Protein AF-A0A534V1U3-F1 (afdb_monomer_lite)

Radius of gyration: 12.56 Å; chains: 1; bounding box: 30×33×33 Å

pLDDT: mean 90.5, std 9.88, range [39.56, 97.19]

Sequence (84 aa):
MNIVIEMSLPVYDGFMDQCPPSHPEYETLKNGVIVRRSKGNRFERILEIHCSVERAKSLLDLAKQVYPDAVPDIEKAIAAPRDS

Foldseek 3Di:
DKWKQKAAPVLLVQLLVQDDPVDPLNVQSVQWDWDWDDDDPDTGTITIGIDDLVSLVVSLVSCVPGPVVSNVRSVVRNPDDDDD

Structure (mmCIF, N/CA/C/O backbone):
data_AF-A0A534V1U3-F1
#
_entry.id   AF-A0A534V1U3-F1
#
loop_
_atom_site.group_PDB
_atom_site.id
_atom_site.type_symbol
_atom_site.label_atom_id
_atom_site.label_alt_id
_atom_site.label_comp_id
_atom_site.label_asym_id
_atom_site.label_entity_id
_atom_site.label_seq_id
_atom_site.pdbx_PDB_ins_code
_atom_site.Cartn_x
_atom_site.Cartn_y
_atom_site.Cartn_z
_atom_site.occupancy
_atom_site.B_iso_or_equiv
_atom_site.auth_seq_id
_atom_site.auth_comp_id
_atom_site.auth_asym_id
_atom_site.auth_atom_id
_atom_site.pdbx_PDB_model_num
ATOM 1 N N . MET A 1 1 ? -7.185 15.428 0.696 1.00 82.00 1 MET A N 1
ATOM 2 C CA . MET A 1 1 ? -5.961 15.499 -0.138 1.00 82.00 1 MET A CA 1
ATOM 3 C C . MET A 1 1 ? -5.679 14.102 -0.663 1.00 82.00 1 MET A C 1
ATOM 5 O O . MET A 1 1 ? -5.825 13.163 0.111 1.00 82.00 1 MET A O 1
ATOM 9 N N . ASN A 1 2 ? -5.343 13.958 -1.948 1.00 87.94 2 ASN A N 1
ATOM 10 C CA . ASN A 1 2 ? -5.131 12.647 -2.571 1.00 87.94 2 ASN A CA 1
ATOM 11 C C . ASN A 1 2 ? -3.650 12.419 -2.860 1.00 87.94 2 ASN A C 1
ATOM 13 O O . ASN A 1 2 ? -2.993 13.295 -3.427 1.00 87.94 2 ASN A O 1
ATOM 17 N N . ILE A 1 3 ? -3.168 11.226 -2.537 1.00 92.88 3 ILE A N 1
ATOM 18 C CA . ILE A 1 3 ? -1.790 10.792 -2.758 1.00 92.88 3 ILE A CA 1
ATOM 19 C C . ILE A 1 3 ? -1.758 9.551 -3.650 1.00 92.88 3 ILE A C 1
ATOM 21 O O . ILE A 1 3 ? -2.798 8.955 -3.951 1.00 92.88 3 ILE A O 1
ATOM 25 N N . VAL A 1 4 ? -0.555 9.189 -4.083 1.00 94.31 4 VAL A N 1
ATOM 26 C CA . VAL A 1 4 ? -0.291 7.958 -4.827 1.00 94.31 4 VAL A CA 1
ATOM 27 C C . VAL A 1 4 ? 0.694 7.139 -4.014 1.00 94.31 4 VAL A C 1
ATOM 29 O O . VAL A 1 4 ? 1.789 7.613 -3.721 1.00 94.31 4 VAL A O 1
ATOM 32 N N . ILE A 1 5 ? 0.285 5.933 -3.630 1.00 94.94 5 ILE A N 1
ATOM 33 C CA . ILE A 1 5 ? 1.188 4.951 -3.035 1.00 94.94 5 ILE A CA 1
ATOM 34 C C . ILE A 1 5 ? 1.777 4.140 -4.180 1.00 94.94 5 ILE A C 1
ATOM 36 O O . ILE A 1 5 ? 1.031 3.550 -4.961 1.00 94.94 5 ILE A O 1
ATOM 40 N N . GLU A 1 6 ? 3.101 4.127 -4.275 1.00 95.12 6 GLU A N 1
ATOM 41 C CA . GLU A 1 6 ? 3.842 3.328 -5.244 1.00 95.12 6 GLU A CA 1
ATOM 42 C C . GLU A 1 6 ? 4.521 2.182 -4.514 1.00 95.12 6 GLU A C 1
ATOM 44 O O . GLU A 1 6 ? 5.285 2.428 -3.585 1.00 95.12 6 GLU A O 1
ATOM 49 N N . MET A 1 7 ? 4.281 0.950 -4.951 1.00 94.31 7 MET A N 1
ATOM 50 C CA . MET A 1 7 ? 4.967 -0.222 -4.412 1.00 94.31 7 MET A CA 1
ATOM 51 C C . MET A 1 7 ? 5.289 -1.225 -5.515 1.00 94.31 7 MET A C 1
ATOM 53 O O . MET A 1 7 ? 4.690 -1.231 -6.597 1.00 94.31 7 MET A O 1
ATOM 57 N N . SER A 1 8 ? 6.275 -2.079 -5.254 1.00 94.12 8 SER A N 1
ATOM 58 C CA . SER A 1 8 ? 6.589 -3.184 -6.159 1.00 94.12 8 SER A CA 1
ATOM 59 C C . SER A 1 8 ? 5.471 -4.234 -6.145 1.00 94.12 8 SER A C 1
ATOM 61 O O . SER A 1 8 ? 4.789 -4.401 -5.136 1.00 94.12 8 SER A O 1
ATOM 63 N N . LEU A 1 9 ? 5.296 -4.971 -7.248 1.00 94.06 9 LEU A N 1
ATOM 64 C CA . LEU A 1 9 ? 4.285 -6.037 -7.311 1.00 94.06 9 LEU A CA 1
ATOM 65 C C . LEU A 1 9 ? 4.462 -7.102 -6.211 1.00 94.06 9 LEU A C 1
ATOM 67 O O . LEU A 1 9 ? 3.467 -7.423 -5.577 1.00 94.06 9 LEU A O 1
ATOM 71 N N . PRO A 1 10 ? 5.683 -7.585 -5.890 1.00 95.38 10 PRO A N 1
ATOM 72 C CA . PRO A 1 10 ? 5.853 -8.547 -4.800 1.00 95.38 10 PRO A CA 1
ATOM 73 C C . PRO A 1 10 ? 5.409 -8.016 -3.431 1.00 95.38 10 PRO A C 1
ATOM 75 O O . PRO A 1 10 ? 4.825 -8.759 -2.651 1.00 95.38 10 PRO A O 1
ATOM 78 N N . VAL A 1 11 ? 5.670 -6.734 -3.148 1.00 96.06 11 VAL A N 1
ATOM 79 C CA . VAL A 1 11 ? 5.244 -6.090 -1.893 1.00 96.06 11 VAL A CA 1
ATOM 80 C C . VAL A 1 11 ? 3.725 -5.947 -1.856 1.00 96.06 11 VAL A C 1
ATOM 82 O O . VAL A 1 11 ? 3.114 -6.207 -0.824 1.00 96.06 11 VAL A O 1
ATOM 85 N N . TYR A 1 12 ? 3.107 -5.579 -2.981 1.00 95.62 12 TYR A N 1
ATOM 86 C CA . TYR A 1 12 ? 1.653 -5.520 -3.081 1.00 95.62 12 TYR A CA 1
ATOM 87 C C . TYR A 1 12 ? 1.001 -6.879 -2.857 1.00 95.62 12 TYR A C 1
ATOM 89 O O . TYR A 1 12 ? 0.113 -6.978 -2.017 1.00 95.62 12 TYR A O 1
ATOM 97 N N . ASP A 1 13 ? 1.446 -7.905 -3.583 1.00 94.94 13 ASP A N 1
ATOM 98 C CA . ASP A 1 13 ? 0.876 -9.248 -3.495 1.00 94.94 13 ASP A CA 1
ATOM 99 C C . ASP A 1 13 ? 1.009 -9.775 -2.057 1.00 94.94 13 ASP A C 1
ATOM 101 O O . ASP A 1 13 ? 0.031 -10.224 -1.464 1.00 94.94 13 ASP A O 1
ATOM 105 N N . GLY A 1 14 ? 2.186 -9.597 -1.443 1.00 95.56 14 GLY A N 1
ATOM 106 C CA . GLY A 1 14 ? 2.416 -9.966 -0.048 1.00 95.56 14 GLY A CA 1
ATOM 107 C C . GLY A 1 14 ? 1.524 -9.210 0.938 1.00 95.56 14 GLY A C 1
ATOM 108 O O . GLY A 1 14 ? 0.988 -9.819 1.862 1.00 95.56 14 GLY A O 1
ATOM 109 N N . PHE A 1 15 ? 1.305 -7.907 0.741 1.00 95.00 15 PHE A N 1
ATOM 110 C CA . PHE A 1 15 ? 0.418 -7.137 1.614 1.00 95.00 15 PHE A CA 1
ATOM 111 C C . PHE A 1 15 ? -1.054 -7.529 1.429 1.00 95.00 15 PHE A C 1
ATOM 113 O O . PHE A 1 15 ? -1.794 -7.662 2.405 1.00 95.00 15 PHE A O 1
ATOM 120 N N . MET A 1 16 ? -1.469 -7.746 0.182 1.00 94.69 16 MET A N 1
ATOM 121 C CA . MET A 1 16 ? -2.821 -8.153 -0.183 1.00 94.69 16 MET A CA 1
ATOM 122 C C . MET A 1 16 ? -3.178 -9.517 0.421 1.00 94.69 16 MET A C 1
ATOM 124 O O . MET A 1 16 ? -4.266 -9.664 0.973 1.00 94.69 16 MET A O 1
ATOM 128 N N . ASP A 1 17 ? -2.245 -10.474 0.407 1.00 95.25 17 ASP A N 1
ATOM 129 C CA . ASP A 1 17 ? -2.423 -11.808 0.998 1.00 95.25 17 ASP A CA 1
ATOM 130 C C . ASP A 1 17 ? -2.621 -11.773 2.523 1.00 95.25 17 ASP A C 1
ATOM 132 O O . ASP A 1 17 ? -3.277 -12.649 3.089 1.00 95.25 17 ASP A O 1
ATOM 136 N N . GLN A 1 18 ? -2.069 -10.761 3.200 1.00 93.69 18 GLN A N 1
ATOM 137 C CA . GLN A 1 18 ? -2.221 -10.570 4.647 1.00 93.69 18 GLN A CA 1
ATOM 138 C C . GLN A 1 18 ? -3.420 -9.681 5.019 1.00 93.69 18 GLN A C 1
ATOM 140 O O . GLN A 1 18 ? -3.730 -9.531 6.202 1.00 93.69 18 GLN A O 1
ATOM 145 N N . CYS A 1 19 ? -4.103 -9.080 4.040 1.00 91.12 19 CYS A N 1
ATOM 146 C CA . CYS A 1 19 ? -5.228 -8.180 4.269 1.00 91.12 19 CYS A CA 1
ATOM 147 C C . CYS A 1 19 ? -6.563 -8.943 4.168 1.00 91.12 19 CYS A C 1
ATOM 149 O O . CYS A 1 19 ? -6.925 -9.412 3.087 1.00 91.12 19 CYS A O 1
ATOM 151 N N . PRO A 1 20 ? -7.350 -9.065 5.256 1.00 87.75 20 PRO A N 1
ATOM 152 C CA . PRO A 1 20 ? -8.616 -9.780 5.186 1.00 87.75 20 PRO A CA 1
ATOM 153 C C . PRO A 1 20 ? -9.631 -9.027 4.306 1.00 87.75 20 PRO A C 1
ATOM 155 O O . PRO A 1 20 ? -9.799 -7.821 4.485 1.00 87.75 20 PRO A O 1
ATOM 158 N N . PRO A 1 21 ? -10.413 -9.708 3.446 1.00 87.81 21 PRO A N 1
ATOM 159 C CA . PRO A 1 21 ? -11.389 -9.048 2.570 1.00 87.81 21 PRO A CA 1
ATOM 160 C C . PRO A 1 21 ? -12.488 -8.249 3.284 1.00 87.81 21 PRO A C 1
ATOM 162 O O . PRO A 1 21 ? -13.156 -7.425 2.667 1.00 87.81 21 PRO A O 1
ATOM 165 N N . SER A 1 22 ? -12.705 -8.499 4.578 1.00 87.50 22 SER A N 1
ATOM 166 C CA . SER A 1 22 ? -13.662 -7.759 5.407 1.00 87.50 22 SER A CA 1
ATOM 167 C C . SER A 1 22 ? -13.166 -6.374 5.831 1.00 87.50 22 SER A C 1
ATOM 169 O O . SER A 1 22 ? -13.958 -5.585 6.344 1.00 87.50 22 SER A O 1
ATOM 171 N N . HIS A 1 23 ? -11.873 -6.085 5.670 1.00 86.44 23 HIS A N 1
ATOM 172 C CA . HIS A 1 23 ? -11.284 -4.809 6.051 1.00 86.44 23 HIS A CA 1
ATOM 173 C C . HIS A 1 23 ? -11.515 -3.730 4.981 1.00 86.44 23 HIS A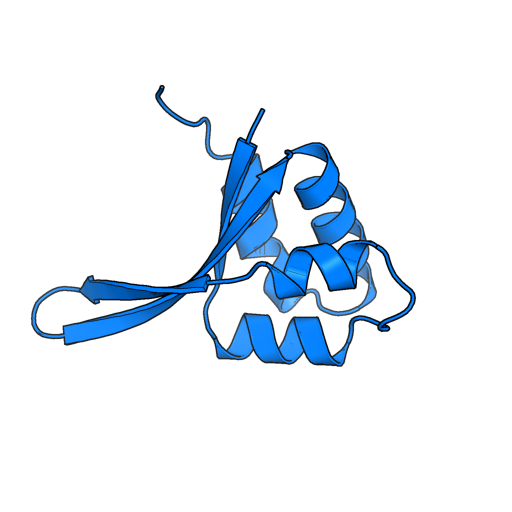 C 1
ATOM 175 O O . HIS A 1 23 ? -11.352 -3.996 3.789 1.00 86.44 23 HIS A O 1
ATOM 181 N N . PRO A 1 24 ? -11.833 -2.481 5.368 1.00 87.69 24 PRO A N 1
ATOM 182 C CA . PRO A 1 24 ? -11.949 -1.374 4.415 1.00 87.69 24 PRO A CA 1
ATOM 183 C C . PRO A 1 24 ? -10.624 -1.070 3.691 1.00 87.69 24 PRO A C 1
ATOM 185 O O . PRO A 1 24 ? -10.625 -0.543 2.574 1.00 87.69 24 PRO A O 1
ATOM 188 N N . GLU A 1 25 ? -9.487 -1.430 4.290 1.00 91.12 25 GLU A N 1
ATOM 189 C CA . GLU A 1 25 ? -8.161 -1.347 3.678 1.00 91.12 25 GLU A CA 1
ATOM 190 C C . GLU A 1 25 ? -8.041 -2.235 2.428 1.00 91.12 25 GLU A C 1
ATOM 192 O O . GLU A 1 25 ? -7.435 -1.814 1.440 1.00 91.12 25 GLU A O 1
ATOM 197 N N . TYR A 1 26 ? -8.698 -3.400 2.416 1.00 91.44 26 TYR A N 1
ATOM 198 C CA . TYR A 1 26 ? -8.702 -4.330 1.283 1.00 91.44 26 TYR A CA 1
ATOM 199 C C . TYR A 1 26 ? -9.315 -3.697 0.030 1.00 91.44 26 TYR A C 1
ATOM 201 O O . TYR A 1 26 ? -8.767 -3.784 -1.069 1.00 91.44 26 TYR A O 1
ATOM 209 N N . GLU A 1 27 ? -10.420 -2.963 0.189 1.00 92.06 27 GLU A N 1
ATOM 210 C CA . GLU A 1 27 ? -11.029 -2.219 -0.919 1.00 92.06 27 GLU A CA 1
ATOM 211 C C . GLU A 1 27 ? -10.129 -1.084 -1.418 1.00 92.06 27 GLU A C 1
ATOM 213 O O . GLU A 1 27 ? -10.184 -0.719 -2.591 1.00 92.06 27 GLU A O 1
ATOM 218 N N . THR A 1 28 ? -9.263 -0.536 -0.562 1.00 92.56 28 THR A N 1
ATOM 219 C CA . THR A 1 28 ? -8.269 0.451 -1.000 1.00 92.56 28 THR A CA 1
ATOM 220 C C . THR A 1 28 ? -7.153 -0.217 -1.803 1.00 92.56 28 THR A C 1
ATOM 222 O O . THR A 1 28 ? -6.809 0.2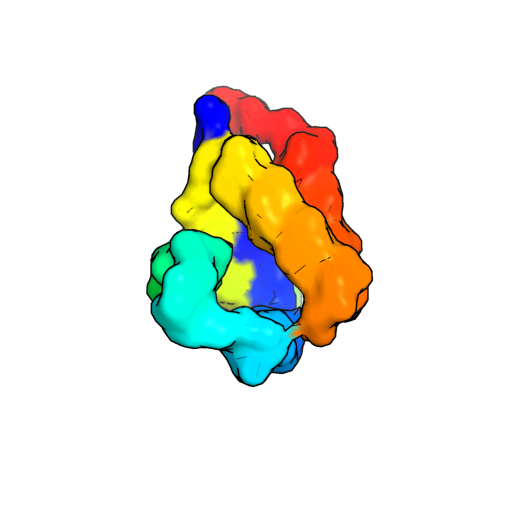90 -2.870 1.00 92.56 28 THR A O 1
ATOM 225 N N . LEU A 1 29 ? -6.653 -1.376 -1.360 1.00 92.88 29 LEU A N 1
ATOM 226 C CA . LEU A 1 29 ? -5.645 -2.167 -2.078 1.00 92.88 29 LEU A CA 1
ATOM 227 C C . LEU A 1 29 ? -6.137 -2.651 -3.451 1.00 92.88 29 LEU A C 1
ATOM 229 O O . LEU A 1 29 ? -5.373 -2.652 -4.417 1.00 92.88 29 LEU A O 1
ATOM 233 N N . LYS A 1 30 ? -7.422 -2.990 -3.585 1.00 93.69 30 LYS A N 1
ATOM 234 C CA . LYS A 1 30 ? -8.031 -3.377 -4.873 1.00 93.69 30 LYS A CA 1
ATOM 235 C C . LYS A 1 30 ? -8.055 -2.269 -5.920 1.00 93.69 30 LYS A C 1
ATOM 237 O O . LYS A 1 30 ? -8.146 -2.570 -7.105 1.00 93.69 30 LYS A O 1
ATOM 242 N N . ASN A 1 31 ? -7.966 -1.005 -5.508 1.00 90.81 31 ASN A N 1
ATOM 243 C CA . ASN A 1 31 ? -7.896 0.121 -6.441 1.00 90.81 31 ASN A CA 1
ATOM 244 C C . ASN A 1 31 ? -6.487 0.321 -7.024 1.00 90.81 31 ASN A C 1
ATOM 246 O O . ASN A 1 31 ? -6.252 1.312 -7.716 1.00 90.81 31 ASN A O 1
ATOM 250 N N . GLY A 1 32 ? -5.547 -0.583 -6.730 1.00 91.50 32 GLY A N 1
ATOM 251 C CA . GLY A 1 32 ? -4.216 -0.572 -7.312 1.00 91.50 32 GLY A CA 1
ATOM 252 C C . GLY A 1 32 ? -4.244 -0.764 -8.827 1.00 91.50 32 GLY A C 1
ATOM 253 O O . GLY A 1 32 ? -4.896 -1.664 -9.353 1.00 91.50 32 GLY A O 1
ATOM 254 N N . VAL A 1 33 ? -3.500 0.080 -9.534 1.00 94.31 33 VAL A N 1
ATOM 255 C CA . VAL A 1 33 ? -3.320 0.016 -10.983 1.00 94.31 33 VAL A CA 1
ATOM 256 C C . VAL A 1 33 ? -1.871 -0.333 -11.276 1.00 94.31 33 VAL A C 1
ATOM 258 O O . VAL A 1 33 ? -0.948 0.315 -10.789 1.00 94.31 33 VAL A O 1
ATOM 261 N N . ILE A 1 34 ? -1.654 -1.353 -12.104 1.00 93.56 34 ILE A N 1
ATOM 262 C CA . ILE A 1 34 ? -0.310 -1.685 -12.575 1.00 93.56 34 ILE A CA 1
ATOM 263 C C . ILE A 1 34 ? 0.069 -0.706 -13.679 1.00 93.56 34 ILE A C 1
ATOM 265 O O . ILE A 1 34 ? -0.535 -0.700 -14.753 1.00 93.56 34 ILE A O 1
ATOM 269 N N . VAL A 1 35 ? 1.124 0.067 -13.448 1.00 92.81 35 VAL A N 1
ATOM 270 C CA . VAL A 1 35 ? 1.683 0.979 -14.443 1.00 92.81 35 VAL A CA 1
ATOM 271 C C . VAL A 1 35 ? 3.048 0.493 -14.914 1.00 92.81 35 VAL A C 1
ATOM 273 O O . VAL A 1 35 ? 3.801 -0.166 -14.193 1.00 92.81 35 VAL A O 1
ATOM 276 N N . ARG A 1 36 ? 3.381 0.816 -16.166 1.00 90.50 36 ARG A N 1
ATOM 277 C CA . ARG A 1 36 ? 4.729 0.622 -16.711 1.00 90.50 36 ARG A CA 1
ATOM 278 C C . ARG A 1 36 ? 5.487 1.933 -16.630 1.00 90.50 36 ARG A C 1
ATOM 280 O O . ARG A 1 36 ? 5.112 2.896 -17.291 1.00 90.50 36 ARG A O 1
ATOM 287 N N . ARG A 1 37 ? 6.589 1.942 -15.885 1.00 84.06 37 ARG A N 1
ATOM 288 C CA . ARG A 1 37 ? 7.488 3.090 -15.777 1.00 84.06 37 ARG A CA 1
ATOM 289 C C . ARG A 1 37 ? 8.794 2.798 -16.505 1.00 84.06 37 ARG A C 1
ATOM 291 O O . ARG A 1 37 ? 9.367 1.717 -16.367 1.00 84.06 37 ARG A O 1
ATOM 298 N N . SER A 1 38 ? 9.251 3.751 -17.313 1.00 85.69 38 SER A N 1
ATOM 299 C CA . SER A 1 38 ? 10.564 3.657 -17.955 1.00 85.69 38 SER A CA 1
ATOM 300 C C . SER A 1 38 ? 11.665 3.828 -16.909 1.00 85.69 38 SER A C 1
ATOM 302 O O . SER A 1 38 ? 11.625 4.758 -16.106 1.00 85.69 38 SER A O 1
ATOM 304 N N . LYS A 1 39 ? 12.649 2.931 -16.926 1.00 81.62 39 LYS A N 1
ATOM 305 C CA . LYS A 1 39 ? 13.837 2.950 -16.070 1.00 81.62 39 LYS A CA 1
ATOM 306 C C . LYS A 1 39 ? 15.058 2.665 -16.939 1.00 81.62 39 LYS A C 1
ATOM 308 O O . LYS A 1 39 ? 15.484 1.520 -17.110 1.00 81.62 39 LYS A O 1
ATOM 313 N N . GLY A 1 40 ? 15.590 3.727 -17.542 1.00 82.94 40 GLY A N 1
ATOM 314 C CA . GLY A 1 40 ? 16.657 3.635 -18.539 1.00 82.94 40 GLY A CA 1
ATOM 315 C C . GLY A 1 40 ? 16.195 2.861 -19.777 1.00 82.94 40 GLY A C 1
ATOM 316 O O . GLY A 1 40 ? 15.179 3.195 -20.374 1.00 82.94 40 GLY A O 1
ATOM 317 N N . ASN A 1 41 ? 16.914 1.791 -20.132 1.00 84.38 41 ASN A N 1
ATOM 318 C CA . ASN A 1 41 ? 16.595 0.942 -21.291 1.00 84.38 41 ASN A CA 1
ATOM 319 C C . ASN A 1 41 ? 15.587 -0.182 -20.980 1.00 84.38 41 ASN A C 1
ATOM 321 O O . ASN A 1 41 ? 15.429 -1.107 -21.779 1.00 84.38 41 ASN A O 1
ATOM 325 N N . ARG A 1 42 ? 14.948 -0.171 -19.805 1.00 84.56 42 ARG A N 1
ATOM 326 C CA . ARG A 1 42 ? 13.979 -1.195 -19.386 1.00 84.56 42 ARG A CA 1
ATOM 327 C C . ARG A 1 42 ? 12.689 -0.550 -18.895 1.00 84.56 42 ARG A C 1
ATOM 329 O O . ARG A 1 42 ? 12.677 0.606 -18.487 1.00 84.56 42 ARG A O 1
ATOM 336 N N . PHE A 1 43 ? 11.614 -1.330 -18.902 1.00 83.81 43 PHE A N 1
ATOM 337 C CA . PHE A 1 43 ? 10.354 -0.965 -18.263 1.00 83.81 43 PHE A CA 1
ATOM 338 C C . PHE A 1 43 ? 10.201 -1.751 -16.965 1.00 83.81 43 PHE A C 1
ATOM 340 O O . PHE A 1 43 ? 10.316 -2.977 -16.967 1.00 83.81 43 PHE A O 1
ATOM 347 N N . GLU A 1 44 ? 9.924 -1.049 -15.875 1.00 88.31 44 GLU A N 1
ATOM 348 C CA . GLU A 1 44 ? 9.552 -1.634 -14.590 1.00 88.31 44 GLU A CA 1
ATOM 349 C C . GLU A 1 44 ? 8.027 -1.585 -14.449 1.00 88.31 44 GLU A C 1
ATOM 351 O O . GLU A 1 44 ? 7.381 -0.639 -14.909 1.00 88.31 44 GLU A O 1
ATOM 356 N N . ARG A 1 45 ? 7.442 -2.634 -13.866 1.00 90.50 45 ARG A N 1
ATOM 357 C CA . ARG A 1 45 ? 6.027 -2.636 -13.486 1.00 90.50 45 ARG A CA 1
ATOM 358 C C . ARG A 1 45 ? 5.947 -2.329 -12.004 1.00 90.50 45 ARG A C 1
ATOM 360 O O . ARG A 1 45 ? 6.550 -3.046 -11.210 1.00 90.50 45 ARG A O 1
ATOM 367 N N . ILE A 1 46 ? 5.202 -1.291 -11.668 1.00 92.94 46 ILE A N 1
ATOM 368 C CA . ILE A 1 46 ? 4.902 -0.922 -10.287 1.00 92.94 46 ILE A CA 1
ATOM 369 C C . ILE A 1 46 ? 3.390 -0.858 -10.128 1.00 92.94 46 ILE A C 1
ATOM 371 O O . ILE A 1 46 ? 2.666 -0.686 -11.114 1.00 92.94 46 ILE A O 1
ATOM 375 N N . LEU A 1 47 ? 2.924 -1.013 -8.899 1.00 95.44 47 LEU A N 1
ATOM 376 C CA . LEU A 1 47 ? 1.541 -0.753 -8.557 1.00 95.44 47 LEU A CA 1
ATOM 377 C C . LEU A 1 47 ? 1.410 0.680 -8.040 1.00 95.44 47 LEU A C 1
ATOM 379 O O . LEU A 1 47 ? 2.186 1.100 -7.182 1.00 95.44 47 LEU A O 1
ATOM 383 N N . GLU A 1 48 ? 0.409 1.396 -8.538 1.00 95.12 48 GLU A N 1
ATOM 384 C CA . GLU A 1 48 ? -0.001 2.712 -8.059 1.00 95.12 48 GLU A CA 1
ATOM 385 C C . GLU A 1 48 ? -1.391 2.625 -7.417 1.00 95.12 48 GLU A C 1
ATOM 387 O O . GLU A 1 48 ? -2.347 2.179 -8.050 1.00 95.12 48 GLU A O 1
ATOM 392 N N . ILE A 1 49 ? -1.525 3.072 -6.167 1.00 94.75 49 ILE A N 1
ATOM 393 C CA . ILE A 1 49 ? -2.809 3.153 -5.459 1.00 94.75 49 ILE A CA 1
ATOM 394 C C . ILE A 1 49 ? -3.146 4.620 -5.218 1.00 94.75 49 ILE A C 1
ATOM 396 O O . ILE A 1 49 ? -2.485 5.312 -4.440 1.00 94.75 49 ILE A O 1
ATOM 400 N N . HIS A 1 50 ? -4.215 5.089 -5.856 1.00 93.50 50 HIS A N 1
ATOM 401 C CA . HIS A 1 50 ? -4.739 6.434 -5.651 1.00 93.50 50 HIS A CA 1
ATOM 402 C C . HIS A 1 50 ? -5.721 6.437 -4.482 1.00 93.50 50 HIS A C 1
ATOM 404 O O . HIS A 1 50 ? -6.788 5.825 -4.549 1.00 93.50 50 HIS A O 1
ATOM 410 N N . CYS A 1 51 ? -5.387 7.146 -3.408 1.00 93.44 51 CYS A N 1
ATOM 411 C CA . CYS A 1 51 ? -6.249 7.217 -2.233 1.00 93.44 51 CYS A CA 1
ATOM 412 C C . CYS A 1 51 ? -6.116 8.554 -1.498 1.00 93.44 51 CYS A C 1
ATOM 414 O O . CYS A 1 51 ? -5.254 9.381 -1.808 1.00 93.44 51 CYS A O 1
ATOM 416 N N . SER A 1 52 ? -7.012 8.791 -0.540 1.00 93.50 52 SER A N 1
ATOM 417 C CA . SER A 1 52 ? -6.883 9.931 0.363 1.00 93.50 52 SER A CA 1
ATOM 418 C C . SER A 1 52 ? -5.798 9.664 1.410 1.00 93.50 52 SER A C 1
ATOM 420 O O . SER A 1 52 ? -5.489 8.511 1.716 1.00 93.50 52 SER A O 1
ATOM 422 N N . VAL A 1 53 ? -5.240 10.725 1.995 1.00 93.38 53 VAL A N 1
ATOM 423 C CA . VAL A 1 53 ? -4.239 10.604 3.071 1.00 93.38 53 VAL A CA 1
ATOM 424 C C . VAL A 1 53 ? -4.778 9.796 4.258 1.00 93.38 53 VAL A C 1
ATOM 426 O O . VAL A 1 53 ? -4.035 9.039 4.871 1.00 93.38 53 VAL A O 1
ATOM 429 N N . GLU A 1 54 ? -6.067 9.918 4.578 1.00 93.50 54 GLU A N 1
ATOM 430 C CA . GLU A 1 54 ? -6.706 9.165 5.663 1.00 93.50 54 GLU A CA 1
ATOM 431 C C . GLU A 1 54 ? -6.692 7.661 5.373 1.00 93.50 54 GLU A C 1
ATOM 433 O O . GLU A 1 54 ? -6.287 6.883 6.231 1.00 93.50 54 GLU A O 1
ATOM 438 N N . ARG A 1 55 ? -7.036 7.255 4.143 1.00 94.19 55 ARG A N 1
ATOM 439 C CA . ARG A 1 55 ? -6.957 5.846 3.727 1.00 94.19 55 ARG A CA 1
ATOM 440 C C . ARG A 1 55 ? -5.521 5.332 3.710 1.00 94.19 55 ARG A C 1
ATOM 442 O O . ARG A 1 55 ? -5.283 4.197 4.104 1.00 94.19 55 ARG A O 1
ATOM 449 N N . ALA A 1 56 ? -4.566 6.161 3.295 1.00 94.44 56 ALA A N 1
ATOM 450 C CA . ALA A 1 56 ? -3.154 5.802 3.343 1.00 94.44 56 ALA A CA 1
ATOM 451 C C . ALA A 1 56 ? -2.657 5.582 4.779 1.00 94.44 56 ALA A C 1
ATOM 453 O O . ALA A 1 56 ? -1.897 4.653 5.026 1.00 94.44 56 ALA A O 1
ATOM 454 N N . LYS A 1 57 ? -3.117 6.392 5.741 1.00 95.31 57 LYS A N 1
ATOM 455 C CA . LYS A 1 57 ? -2.814 6.191 7.165 1.00 95.31 57 LYS A CA 1
ATOM 456 C C . LYS A 1 57 ? -3.434 4.902 7.704 1.00 95.31 57 LYS A C 1
ATOM 458 O O . LYS A 1 57 ? -2.740 4.154 8.376 1.00 95.31 57 LYS A O 1
ATOM 463 N N . SER A 1 58 ? -4.681 4.596 7.345 1.00 95.19 58 SER A N 1
ATOM 464 C CA . SER A 1 58 ? -5.297 3.309 7.698 1.00 95.19 58 SER A CA 1
ATOM 465 C C . SER A 1 58 ? -4.519 2.118 7.123 1.00 95.19 58 SER A C 1
ATOM 467 O O . SER A 1 58 ? -4.256 1.151 7.833 1.00 95.19 58 SER A O 1
ATOM 469 N N . LEU A 1 59 ? -4.069 2.215 5.865 1.00 95.44 59 LEU A N 1
ATOM 470 C CA . LEU A 1 59 ? -3.192 1.210 5.257 1.00 95.44 59 LEU A CA 1
ATOM 471 C C . LEU A 1 59 ? -1.854 1.087 5.988 1.00 95.44 59 LEU A C 1
ATOM 473 O O . LEU A 1 59 ? -1.366 -0.024 6.163 1.00 95.44 59 LEU A O 1
ATOM 477 N N . LEU A 1 60 ? -1.268 2.204 6.421 1.00 9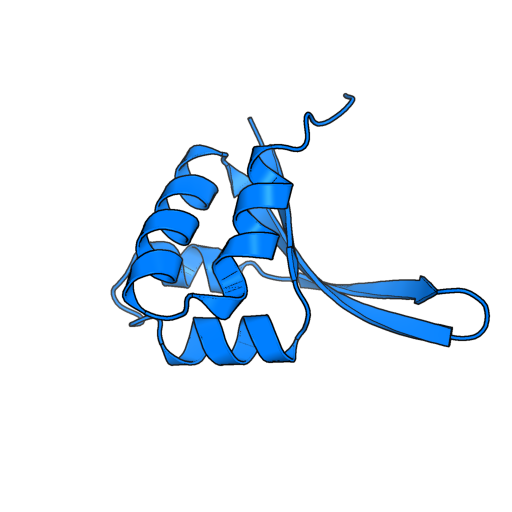6.62 60 LEU A N 1
ATOM 478 C CA . LEU A 1 60 ? -0.023 2.211 7.183 1.00 96.62 60 LEU A CA 1
ATOM 479 C C . LEU A 1 60 ? -0.175 1.490 8.525 1.00 96.62 60 LEU A C 1
ATOM 481 O O . LEU A 1 60 ? 0.679 0.683 8.889 1.00 96.62 60 LEU A O 1
ATOM 485 N N . ASP A 1 61 ? -1.253 1.778 9.252 1.00 96.00 61 ASP A N 1
ATOM 486 C CA . ASP A 1 61 ? -1.534 1.151 10.543 1.00 96.00 61 ASP A CA 1
ATOM 487 C C . ASP A 1 61 ? -1.741 -0.359 10.384 1.00 96.00 61 ASP A C 1
ATOM 489 O O . ASP A 1 61 ? -1.199 -1.139 11.170 1.00 96.00 61 ASP A O 1
ATOM 493 N N . LEU A 1 62 ? -2.443 -0.782 9.327 1.00 94.50 62 LEU A N 1
ATOM 494 C CA . LEU A 1 62 ? -2.592 -2.196 8.998 1.00 94.50 62 LEU A CA 1
ATOM 495 C C . LEU A 1 62 ? -1.250 -2.834 8.604 1.00 94.50 62 LEU A C 1
ATOM 497 O O . LEU A 1 62 ? -0.893 -3.880 9.142 1.00 94.50 62 LEU A O 1
ATOM 501 N N . ALA A 1 63 ? -0.473 -2.208 7.717 1.00 95.88 63 ALA A N 1
ATOM 502 C CA . ALA A 1 63 ? 0.824 -2.722 7.270 1.00 95.88 63 ALA A CA 1
ATOM 503 C C . ALA A 1 63 ? 1.784 -2.942 8.448 1.00 95.88 63 ALA A C 1
ATOM 505 O O . ALA A 1 63 ? 2.424 -3.985 8.539 1.00 95.88 63 ALA A O 1
ATOM 506 N N . LYS A 1 64 ? 1.817 -2.020 9.418 1.00 96.50 64 LYS A N 1
ATOM 507 C CA . LYS A 1 64 ? 2.612 -2.174 10.650 1.00 96.50 64 LYS A CA 1
ATOM 508 C C . LYS A 1 64 ? 2.239 -3.418 11.459 1.00 96.50 64 LYS A C 1
ATOM 510 O O . LYS A 1 64 ? 3.090 -3.942 12.173 1.00 96.50 64 LYS A O 1
ATOM 515 N N . GLN A 1 65 ? 0.991 -3.874 11.366 1.00 94.62 65 GLN A N 1
ATOM 516 C CA . GLN A 1 65 ? 0.502 -5.047 12.088 1.00 94.62 65 GLN A CA 1
ATOM 517 C C . GLN A 1 65 ? 0.730 -6.348 11.318 1.00 94.62 65 GLN A C 1
ATOM 519 O O . GLN A 1 65 ? 1.142 -7.334 11.925 1.00 94.62 65 GLN A O 1
ATOM 524 N N . VAL A 1 66 ? 0.445 -6.364 10.011 1.00 94.56 66 VAL A N 1
ATOM 525 C CA . VAL A 1 66 ? 0.357 -7.621 9.242 1.00 94.56 66 VAL A CA 1
ATOM 526 C C . VAL A 1 66 ? 1.418 -7.779 8.156 1.00 94.56 66 VAL A C 1
ATOM 528 O O . VAL A 1 66 ? 1.721 -8.905 7.775 1.00 94.56 66 VAL A O 1
ATOM 531 N N . TYR A 1 67 ? 2.000 -6.687 7.654 1.00 96.31 67 TYR A N 1
ATOM 532 C CA . TYR A 1 67 ? 2.989 -6.746 6.576 1.00 96.31 67 TYR A CA 1
ATOM 533 C C . TYR A 1 67 ? 3.949 -5.538 6.589 1.00 96.31 67 TYR A C 1
ATOM 535 O O . TYR A 1 67 ? 3.788 -4.592 5.808 1.00 96.31 67 TYR A O 1
ATOM 543 N N . PRO A 1 68 ? 4.960 -5.544 7.483 1.00 95.94 68 PRO A N 1
ATOM 544 C CA . PRO A 1 68 ? 5.868 -4.410 7.670 1.00 95.94 68 PRO A CA 1
ATOM 545 C C . PRO A 1 68 ? 6.664 -4.018 6.420 1.00 95.94 68 PRO A C 1
ATOM 547 O O . PRO A 1 68 ? 7.078 -2.868 6.302 1.00 95.94 68 PRO A O 1
ATOM 550 N N . ASP A 1 69 ? 6.837 -4.932 5.466 1.00 96.56 69 ASP A N 1
ATOM 551 C CA . ASP A 1 69 ? 7.570 -4.676 4.222 1.00 96.56 69 ASP A CA 1
ATOM 552 C C . ASP A 1 69 ? 6.890 -3.616 3.333 1.00 96.56 69 ASP A C 1
ATOM 554 O O . ASP A 1 69 ? 7.569 -2.953 2.553 1.00 96.56 69 ASP A O 1
ATOM 558 N N . ALA A 1 70 ? 5.575 -3.394 3.479 1.00 95.81 70 ALA A N 1
ATOM 559 C CA . ALA A 1 70 ? 4.850 -2.330 2.771 1.00 95.81 70 ALA A CA 1
ATOM 560 C C . ALA A 1 70 ? 4.933 -0.954 3.461 1.00 95.81 70 ALA A C 1
ATOM 562 O O . ALA 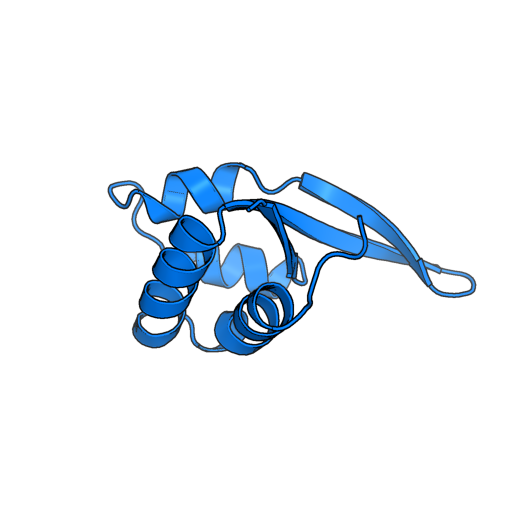A 1 70 ? 4.593 0.066 2.856 1.00 95.81 70 ALA A O 1
ATOM 563 N N . VAL A 1 71 ? 5.386 -0.894 4.719 1.00 97.19 71 VAL A N 1
ATOM 564 C CA . VAL A 1 71 ? 5.446 0.349 5.509 1.00 97.19 71 VAL A CA 1
ATOM 565 C C . VAL A 1 71 ? 6.283 1.440 4.829 1.00 97.19 71 VAL A C 1
ATOM 567 O O . VAL A 1 71 ? 5.775 2.559 4.719 1.00 97.19 71 VAL A O 1
ATOM 570 N N . PRO A 1 72 ? 7.505 1.169 4.322 1.00 97.06 72 PRO A N 1
ATOM 571 C CA . PRO A 1 72 ? 8.340 2.211 3.726 1.00 97.06 72 PRO A CA 1
ATOM 572 C C . PRO A 1 72 ? 7.686 2.897 2.520 1.00 97.06 72 PRO A C 1
ATOM 574 O O . PRO A 1 72 ? 7.781 4.117 2.377 1.00 97.06 72 PRO A O 1
ATOM 577 N N . ASP A 1 73 ? 6.990 2.131 1.678 1.00 96.00 73 ASP A N 1
ATOM 578 C CA . ASP A 1 73 ? 6.320 2.641 0.478 1.00 96.00 73 ASP A CA 1
ATOM 579 C C . ASP A 1 73 ? 5.136 3.557 0.840 1.00 96.00 73 ASP A C 1
ATOM 581 O O . ASP A 1 73 ? 4.958 4.630 0.253 1.00 96.00 73 ASP A O 1
ATOM 585 N N . ILE A 1 74 ? 4.361 3.183 1.864 1.00 95.56 74 ILE A N 1
ATOM 586 C CA . ILE A 1 74 ? 3.211 3.964 2.340 1.00 95.56 74 ILE A CA 1
ATOM 587 C C . ILE A 1 74 ? 3.671 5.233 3.074 1.00 95.56 74 ILE A C 1
ATOM 589 O O . ILE A 1 74 ? 3.136 6.317 2.825 1.00 95.56 74 ILE A O 1
ATOM 593 N N 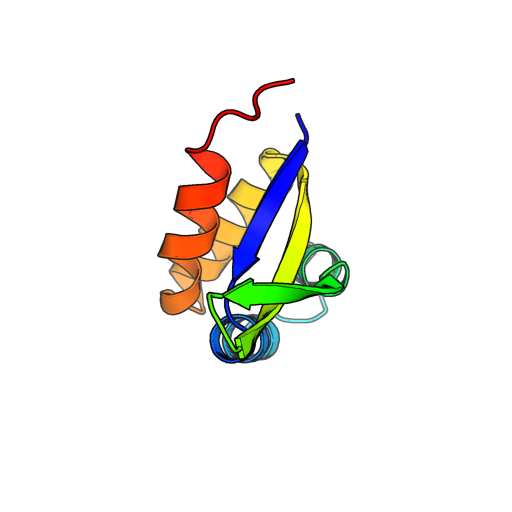. GLU A 1 75 ? 4.678 5.141 3.949 1.00 96.44 75 GLU A N 1
ATOM 594 C CA . GLU A 1 75 ? 5.217 6.308 4.665 1.00 96.44 75 GLU A CA 1
ATOM 595 C C . GLU A 1 75 ? 5.815 7.326 3.696 1.00 96.44 75 GLU A C 1
ATOM 597 O O . GLU A 1 75 ? 5.552 8.524 3.820 1.00 96.44 75 GLU A O 1
ATOM 602 N N . LYS A 1 76 ? 6.543 6.853 2.679 1.00 94.88 76 LYS A N 1
ATOM 603 C CA . LYS A 1 76 ? 7.071 7.704 1.611 1.00 94.88 76 LYS A CA 1
ATOM 604 C C . LYS A 1 76 ? 5.957 8.459 0.886 1.00 94.88 76 LYS A C 1
ATOM 606 O O . LYS A 1 76 ? 6.099 9.656 0.647 1.00 94.88 76 LYS A O 1
ATOM 611 N N . ALA A 1 77 ? 4.855 7.789 0.555 1.00 93.44 77 ALA A N 1
ATOM 612 C CA . ALA A 1 77 ? 3.721 8.414 -0.122 1.00 93.44 77 ALA A CA 1
ATOM 613 C C . ALA A 1 77 ? 3.027 9.479 0.743 1.00 93.44 77 ALA A C 1
ATOM 615 O O . ALA A 1 77 ? 2.626 10.521 0.230 1.00 93.44 77 ALA A O 1
ATOM 616 N N . ILE A 1 78 ? 2.900 9.239 2.053 1.00 93.88 78 ILE A N 1
ATOM 617 C CA . ILE A 1 78 ? 2.310 10.198 3.002 1.00 93.88 78 ILE A CA 1
ATOM 618 C C . ILE A 1 78 ? 3.234 11.405 3.218 1.00 93.88 78 ILE A C 1
ATOM 620 O O . ILE A 1 78 ? 2.752 12.530 3.348 1.00 93.88 78 ILE A O 1
ATOM 624 N N . ALA A 1 79 ? 4.548 11.174 3.276 1.00 91.19 79 ALA A N 1
ATOM 625 C CA . ALA A 1 79 ? 5.549 12.213 3.498 1.00 91.19 79 ALA A CA 1
ATOM 626 C C . ALA A 1 79 ? 5.822 13.069 2.252 1.00 91.19 79 ALA A C 1
ATOM 628 O O . ALA A 1 79 ? 6.326 14.182 2.388 1.00 91.19 79 ALA A O 1
ATOM 629 N N . ALA A 1 80 ? 5.504 12.573 1.054 1.00 82.88 80 ALA A N 1
ATOM 630 C CA . ALA A 1 80 ? 5.657 13.319 -0.185 1.00 82.88 80 ALA A CA 1
ATOM 631 C C . ALA A 1 80 ? 4.530 14.366 -0.332 1.00 82.88 80 ALA A C 1
ATOM 633 O O . ALA A 1 80 ? 3.367 13.998 -0.527 1.00 82.88 80 ALA A O 1
ATOM 634 N N . PRO A 1 81 ? 4.828 15.678 -0.274 1.00 56.44 81 PRO A N 1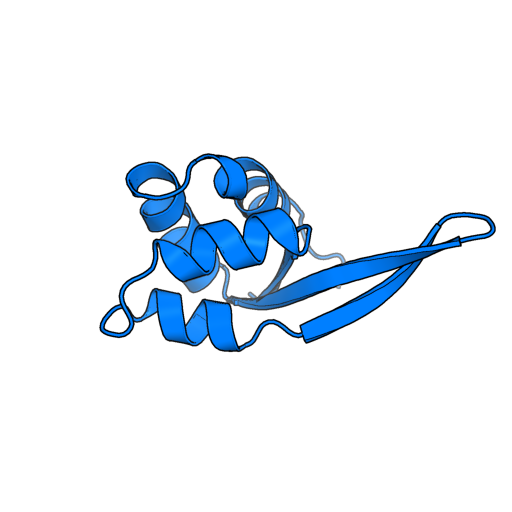
ATOM 635 C CA . PRO A 1 81 ? 3.862 16.696 -0.658 1.00 56.44 81 PRO A CA 1
ATOM 636 C C . PRO A 1 81 ? 3.610 16.577 -2.164 1.00 56.44 81 PRO A C 1
ATOM 638 O O . PRO A 1 81 ? 4.547 16.486 -2.956 1.00 56.44 81 PRO A O 1
ATOM 641 N N . ARG A 1 82 ? 2.343 16.558 -2.581 1.00 59.47 82 ARG A N 1
ATOM 642 C CA . ARG A 1 82 ? 2.019 16.648 -4.005 1.00 59.47 82 ARG A CA 1
ATOM 643 C C . ARG A 1 82 ? 2.152 18.113 -4.421 1.00 59.47 82 ARG A C 1
ATOM 645 O O . ARG A 1 82 ? 1.314 18.924 -4.027 1.00 59.47 82 ARG A O 1
ATOM 652 N N . ASP A 1 83 ? 3.192 18.433 -5.191 1.00 47.16 83 ASP A N 1
ATOM 653 C CA . ASP A 1 83 ? 3.183 19.619 -6.049 1.00 47.16 83 ASP A CA 1
ATOM 654 C C . ASP A 1 83 ? 1.926 19.538 -6.927 1.00 47.16 83 ASP A C 1
ATOM 656 O O . ASP A 1 83 ? 1.630 18.498 -7.528 1.00 47.16 83 ASP A O 1
ATOM 660 N N . SER A 1 84 ? 1.128 20.601 -6.844 1.00 39.56 84 SER A N 1
ATOM 661 C CA . SER A 1 84 ? -0.162 20.769 -7.520 1.00 39.56 84 SER A CA 1
ATOM 662 C C . SER A 1 84 ? 0.019 21.154 -8.981 1.00 39.56 84 SER A C 1
ATOM 664 O O . SER A 1 84 ? 0.997 21.874 -9.274 1.00 39.56 84 SER A O 1
#

Secondary structure (DSSP, 8-state):
-EEEEEEEHHHHHHHHHHS-TTSHHHHHHTTEEEEEEEETTEEEEEEEEEEEHHHHHHHHHHHHHH-GGGHHHHHHHHHS----